Protein AF-A0ABF7RLS0-F1 (afdb_monomer)

Secondary structure (DSSP, 8-state):
-----SPPPS--------PPPPPHHHHHHHHHHHHHH-TT--HHHHHHHHHHHH-----HHHHHHHHHHTT-SPP---SSSTTSGGGSSSSSS---PPPPP-

pLDDT: mean 77.99, std 17.86, range [40.91, 96.31]

Sequence (102 aa):
MHYSFLAKSTYEYHPRSRRKKYSDLALLSLIKVVKRHNPSFGYLPMTDTLKIKYGLQVNHKRIYRLMKEHKLLTANTTCVQASMIHQRSARQEGEEPLPPEV

Solvent-accessible surface area (backbone atoms only — not comparable to full-atom values): 7010 Å² total; per-residue (Å²): 138,86,90,78,86,72,79,80,68,91,85,67,86,75,86,74,81,79,73,88,74,79,53,71,69,64,53,48,55,51,51,52,54,54,38,71,79,37,70,79,46,44,55,65,62,46,40,52,45,34,36,72,77,68,68,42,90,64,64,54,69,58,51,40,50,54,31,55,79,67,69,57,58,56,77,81,78,80,72,77,63,76,72,62,70,74,73,74,79,82,79,85,79,89,83,84,81,79,79,81,90,130

Structure (mmCIF, N/CA/C/O backbone):
data_AF-A0ABF7RLS0-F1
#
_entry.id   AF-A0ABF7RLS0-F1
#
loop_
_atom_site.group_PDB
_atom_site.id
_atom_site.type_symbol
_atom_site.label_atom_id
_atom_site.label_alt_id
_atom_site.label_comp_id
_atom_site.label_asym_id
_atom_site.label_entity_id
_atom_site.label_seq_id
_atom_site.pdbx_PDB_ins_code
_atom_site.Cartn_x
_atom_site.Cartn_y
_atom_site.Cartn_z
_atom_site.occupancy
_atom_site.B_iso_or_equiv
_atom_site.auth_seq_id
_atom_site.auth_comp_id
_atom_site.auth_asym_id
_atom_site.auth_atom_id
_atom_site.pdbx_PDB_model_num
ATOM 1 N N . MET A 1 1 ? 23.963 -7.248 -51.658 1.00 48.81 1 MET A N 1
ATOM 2 C CA . MET A 1 1 ? 24.360 -5.868 -51.309 1.00 48.81 1 MET A CA 1
ATOM 3 C C . MET A 1 1 ? 24.004 -5.621 -49.852 1.00 48.81 1 MET A C 1
ATOM 5 O O . MET A 1 1 ? 22.838 -5.418 -49.545 1.00 48.81 1 MET A O 1
ATOM 9 N N . HIS A 1 2 ? 24.976 -5.760 -48.949 1.00 56.22 2 HIS A N 1
ATOM 10 C CA . HIS A 1 2 ? 24.782 -5.567 -47.509 1.00 56.22 2 HIS A CA 1
ATOM 11 C C . HIS A 1 2 ? 25.091 -4.102 -47.170 1.00 56.22 2 HIS A C 1
ATOM 13 O O . HIS A 1 2 ? 26.253 -3.704 -47.130 1.00 56.22 2 HIS A O 1
ATOM 19 N N . TYR A 1 3 ? 24.058 -3.283 -46.969 1.00 63.66 3 TYR A N 1
ATOM 20 C CA . TYR A 1 3 ? 24.216 -1.918 -46.467 1.00 63.66 3 TYR A CA 1
ATOM 21 C C . TYR A 1 3 ? 24.200 -1.945 -44.940 1.00 63.66 3 TYR A C 1
ATOM 23 O O . TYR A 1 3 ? 23.154 -1.823 -44.311 1.00 63.66 3 TYR A O 1
ATOM 31 N N . SER A 1 4 ? 25.368 -2.119 -44.333 1.00 64.25 4 SER A N 1
ATOM 32 C CA . SER A 1 4 ? 25.532 -1.977 -42.884 1.00 64.25 4 SER A CA 1
ATOM 33 C C . SER A 1 4 ? 26.859 -1.288 -42.565 1.00 64.25 4 SER A C 1
ATOM 35 O O . SER A 1 4 ? 27.712 -1.842 -41.886 1.00 64.25 4 SER A O 1
ATOM 37 N N . PHE A 1 5 ? 27.023 -0.072 -43.099 1.00 66.94 5 PHE A N 1
ATOM 38 C CA . PHE A 1 5 ? 28.113 0.863 -42.777 1.00 66.94 5 PHE A CA 1
ATOM 39 C C . PHE A 1 5 ? 27.621 2.139 -42.067 1.00 66.94 5 PHE A C 1
ATOM 41 O O . PHE A 1 5 ? 28.396 3.070 -41.867 1.0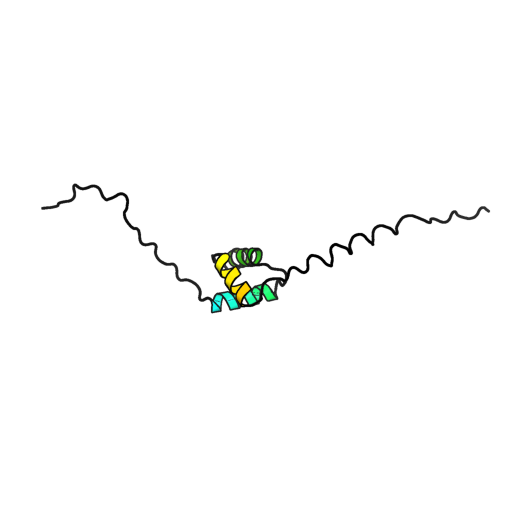0 66.94 5 PHE A O 1
ATOM 48 N N . LEU A 1 6 ? 26.345 2.205 -41.668 1.00 73.81 6 LEU A N 1
ATOM 49 C CA . LEU A 1 6 ? 25.850 3.283 -40.809 1.00 73.81 6 LEU A CA 1
ATOM 50 C C . LEU A 1 6 ? 25.904 2.846 -39.345 1.00 73.81 6 LEU A C 1
ATOM 52 O O . LEU A 1 6 ? 25.390 1.786 -38.982 1.00 73.81 6 LEU A O 1
ATOM 56 N N . ALA A 1 7 ? 26.511 3.683 -38.504 1.00 75.94 7 ALA A N 1
ATOM 57 C CA . ALA A 1 7 ? 26.463 3.519 -37.058 1.00 75.94 7 ALA A CA 1
ATOM 58 C C . ALA A 1 7 ? 25.004 3.582 -36.571 1.00 75.94 7 ALA A C 1
ATOM 60 O O . ALA A 1 7 ? 24.214 4.396 -37.059 1.00 75.94 7 ALA A O 1
ATOM 61 N N . LYS A 1 8 ? 24.636 2.726 -35.607 1.00 71.44 8 LYS A N 1
ATOM 62 C CA . LYS A 1 8 ? 23.303 2.771 -34.984 1.00 71.44 8 LYS A CA 1
ATOM 63 C C . LYS A 1 8 ? 23.093 4.138 -34.327 1.00 71.44 8 LYS A C 1
ATOM 65 O O . LYS A 1 8 ? 24.014 4.690 -33.727 1.00 71.44 8 LYS A O 1
ATOM 70 N N . SER A 1 9 ? 21.877 4.674 -34.417 1.00 80.38 9 SER A N 1
ATOM 71 C CA . SER A 1 9 ? 21.520 5.924 -33.747 1.00 80.38 9 SER A CA 1
ATOM 72 C C . SER A 1 9 ? 21.672 5.790 -32.232 1.00 80.38 9 SER A C 1
ATOM 74 O O . SER A 1 9 ? 21.167 4.832 -31.649 1.00 80.38 9 SER A O 1
ATOM 76 N N . THR A 1 10 ? 22.263 6.793 -31.584 1.00 79.62 10 THR A N 1
ATOM 77 C CA . THR A 1 10 ? 22.401 6.858 -30.118 1.00 79.62 10 THR A CA 1
ATOM 78 C C . THR A 1 10 ? 21.054 6.766 -29.387 1.00 79.62 10 THR A C 1
ATOM 80 O O . THR A 1 10 ? 20.984 6.264 -28.268 1.00 79.62 10 THR A O 1
ATOM 83 N N . TYR A 1 11 ? 19.966 7.219 -30.020 1.00 80.31 11 TYR A N 1
ATOM 84 C CA . TYR A 1 11 ? 18.610 7.196 -29.469 1.00 80.31 11 TYR A CA 1
ATOM 85 C C . TYR A 1 11 ? 17.836 5.937 -29.889 1.00 80.31 11 TYR A C 1
ATOM 87 O O . TYR A 1 11 ? 16.797 5.998 -30.542 1.00 80.31 11 TYR A O 1
ATOM 95 N N . GLU A 1 12 ? 18.356 4.765 -29.543 1.00 79.69 12 GLU A N 1
ATOM 96 C CA . GLU A 1 12 ? 17.644 3.509 -29.768 1.00 79.69 12 GLU A CA 1
ATOM 97 C C . GLU A 1 12 ? 16.669 3.243 -28.611 1.00 79.69 12 GLU A C 1
ATOM 99 O O . GLU A 1 12 ? 17.058 3.114 -27.444 1.00 79.69 12 GLU A O 1
ATOM 104 N N . TYR A 1 13 ? 15.373 3.180 -28.919 1.00 84.75 13 TYR A N 1
ATOM 105 C CA . TYR A 1 13 ? 14.352 2.860 -27.927 1.00 84.75 13 TYR A CA 1
ATOM 106 C C . TYR A 1 13 ? 14.470 1.396 -27.491 1.00 84.75 13 TYR A C 1
ATOM 108 O O . TYR A 1 13 ? 14.281 0.479 -28.285 1.00 84.75 13 TYR A O 1
ATOM 116 N N . HIS A 1 14 ? 14.718 1.178 -26.199 1.00 81.56 14 HIS A N 1
ATOM 117 C CA . HIS A 1 14 ? 14.742 -0.152 -25.598 1.00 81.56 14 HIS A CA 1
ATOM 118 C C . HIS A 1 14 ? 13.438 -0.385 -24.816 1.00 81.56 14 HIS A C 1
ATOM 120 O O . HIS A 1 14 ? 13.293 0.140 -23.701 1.00 81.56 14 HIS A O 1
ATOM 126 N N . PRO A 1 15 ? 12.470 -1.155 -25.349 1.00 83.00 15 PRO A N 1
ATOM 127 C CA . PRO A 1 15 ? 11.251 -1.470 -24.618 1.00 83.00 15 PRO A CA 1
ATOM 128 C C . PRO A 1 15 ? 11.595 -2.285 -23.369 1.00 83.00 15 PRO A C 1
ATOM 130 O O . PRO A 1 15 ? 12.038 -3.429 -23.445 1.00 83.00 15 PRO A O 1
ATOM 133 N N . ARG A 1 16 ? 11.372 -1.710 -22.184 1.00 81.31 16 ARG A N 1
ATOM 134 C CA . ARG A 1 16 ? 11.495 -2.467 -20.932 1.00 81.31 16 ARG A CA 1
ATOM 135 C C . ARG A 1 16 ? 10.331 -3.447 -20.823 1.00 81.31 16 ARG A C 1
ATOM 137 O O . ARG A 1 16 ? 9.170 -3.047 -20.938 1.00 81.31 16 ARG A O 1
ATOM 144 N N . SER A 1 17 ? 10.630 -4.712 -20.532 1.00 77.62 17 SER A N 1
ATOM 145 C CA . SER A 1 17 ? 9.596 -5.700 -20.233 1.00 77.62 17 SER A CA 1
ATOM 146 C C . SER A 1 17 ? 8.779 -5.235 -19.022 1.00 77.62 17 SER A C 1
ATOM 148 O O . SER A 1 17 ? 9.303 -4.901 -17.953 1.00 77.62 17 SER A O 1
ATOM 150 N N . ARG A 1 18 ? 7.456 -5.140 -19.189 1.00 73.12 18 ARG A N 1
ATOM 151 C CA . ARG A 1 18 ? 6.563 -4.765 -18.090 1.00 73.12 18 ARG A CA 1
A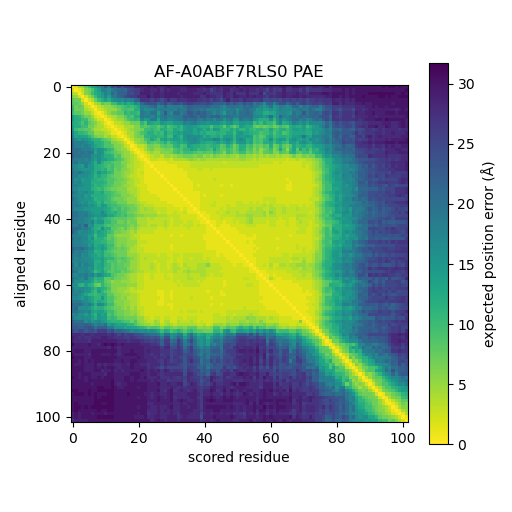TOM 152 C C . ARG A 1 18 ? 6.486 -5.951 -17.133 1.00 73.12 18 ARG A C 1
ATOM 154 O O . ARG A 1 18 ? 5.843 -6.948 -17.443 1.00 73.12 18 ARG A O 1
ATOM 161 N N . ARG A 1 19 ? 7.117 -5.849 -15.957 1.00 73.44 19 ARG A N 1
ATOM 162 C CA . ARG A 1 19 ? 6.907 -6.838 -14.888 1.00 73.44 19 ARG A CA 1
ATOM 163 C C . ARG A 1 19 ? 5.417 -6.915 -14.548 1.00 73.44 19 ARG A C 1
ATOM 165 O O . ARG A 1 19 ? 4.744 -5.881 -14.472 1.00 73.44 19 ARG A O 1
ATOM 172 N N . LYS A 1 20 ? 4.915 -8.135 -14.334 1.00 73.38 20 LYS A N 1
ATOM 173 C CA . LYS A 1 20 ? 3.522 -8.382 -13.944 1.00 73.38 20 LYS A CA 1
ATOM 174 C C . LYS A 1 20 ? 3.240 -7.630 -12.642 1.00 73.38 20 LYS A C 1
ATOM 176 O O . LYS A 1 20 ? 3.891 -7.861 -11.626 1.00 73.38 20 LYS A O 1
ATOM 181 N N . LYS A 1 21 ? 2.315 -6.672 -12.695 1.00 80.12 21 LYS A N 1
ATOM 182 C CA . LYS A 1 21 ? 1.906 -5.894 -11.522 1.00 80.12 21 LYS A CA 1
ATOM 183 C C . LYS A 1 21 ? 0.875 -6.708 -10.746 1.00 80.12 21 LYS A C 1
ATOM 185 O O . LYS A 1 21 ? -0.047 -7.252 -11.346 1.00 80.12 21 LYS A O 1
ATOM 190 N N . TYR A 1 22 ? 1.011 -6.756 -9.424 1.00 84.25 22 TYR A N 1
ATOM 191 C CA . TYR A 1 22 ? -0.036 -7.278 -8.540 1.00 84.25 22 TYR A CA 1
ATOM 192 C C . TYR A 1 22 ? -1.346 -6.525 -8.774 1.00 84.25 22 TYR A C 1
ATOM 194 O O . TYR A 1 22 ? -1.297 -5.335 -9.091 1.00 84.25 22 TYR A O 1
ATOM 202 N N . SER A 1 23 ? -2.497 -7.175 -8.609 1.00 91.56 23 SER A N 1
ATOM 203 C CA . SER A 1 23 ? -3.783 -6.474 -8.636 1.00 91.56 23 SER A CA 1
ATOM 204 C C . SER A 1 23 ? -3.909 -5.560 -7.413 1.00 91.56 23 SER A C 1
ATOM 206 O O . SER A 1 23 ? -3.364 -5.852 -6.346 1.00 91.56 23 SER A O 1
ATOM 208 N N . ASP A 1 24 ? -4.608 -4.432 -7.563 1.00 92.69 24 ASP A N 1
ATOM 209 C CA . ASP A 1 24 ? -4.840 -3.504 -6.446 1.00 92.69 24 ASP A CA 1
ATOM 210 C C . ASP A 1 24 ? -5.622 -4.189 -5.310 1.00 92.69 24 ASP A C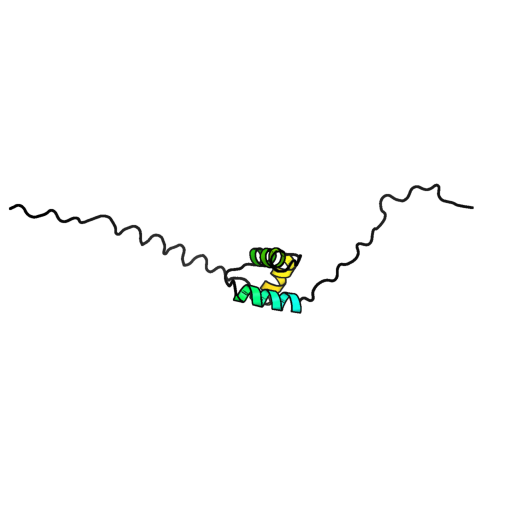 1
ATOM 212 O O . ASP A 1 24 ? -5.299 -3.992 -4.142 1.00 92.69 24 ASP A O 1
ATOM 216 N N . LEU A 1 25 ? -6.560 -5.084 -5.644 1.00 93.69 25 LEU A N 1
ATOM 217 C CA . LEU A 1 25 ? -7.334 -5.858 -4.668 1.00 93.69 25 LEU A CA 1
ATOM 218 C C . LEU A 1 25 ? -6.465 -6.803 -3.823 1.00 93.69 25 LEU A C 1
ATOM 220 O O . LEU A 1 25 ? -6.627 -6.848 -2.604 1.00 93.69 25 LEU A O 1
ATOM 224 N N . ALA A 1 26 ? -5.523 -7.522 -4.444 1.00 93.25 26 ALA A N 1
ATOM 225 C CA . ALA A 1 26 ? -4.620 -8.422 -3.721 1.00 93.25 26 ALA A CA 1
ATOM 226 C C . ALA A 1 26 ? -3.632 -7.652 -2.836 1.00 93.25 26 ALA A C 1
ATOM 228 O O . ALA A 1 26 ? -3.297 -8.076 -1.734 1.00 93.25 26 ALA A O 1
ATOM 229 N N . LEU A 1 27 ? -3.174 -6.488 -3.302 1.00 94.44 27 LEU A N 1
ATOM 230 C CA . LEU A 1 27 ? -2.322 -5.624 -2.494 1.00 94.44 27 LEU A CA 1
ATOM 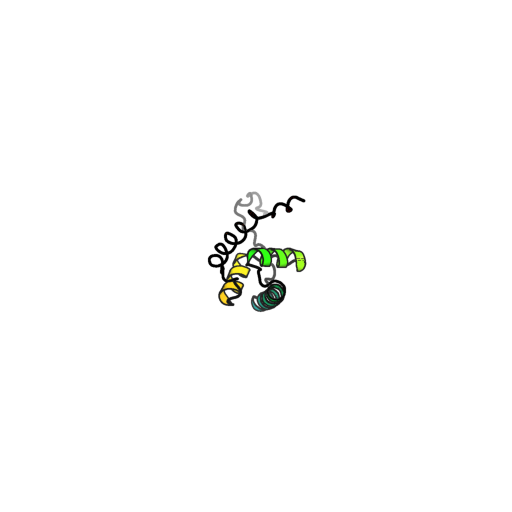231 C C . LEU A 1 27 ? -3.096 -5.047 -1.298 1.00 94.44 27 LEU A C 1
ATOM 233 O O . LEU A 1 27 ? -2.572 -4.992 -0.188 1.00 94.44 27 LEU A O 1
ATOM 237 N N . LEU A 1 28 ? -4.353 -4.654 -1.506 1.00 96.00 28 LEU A N 1
ATOM 238 C CA . LEU A 1 28 ? -5.209 -4.119 -0.457 1.00 96.00 28 LEU A CA 1
ATOM 239 C C . LEU A 1 28 ? -5.516 -5.148 0.635 1.00 96.00 28 LEU A C 1
ATOM 241 O O . LEU A 1 28 ? -5.479 -4.799 1.817 1.00 96.00 28 LEU A O 1
ATOM 245 N N . SER A 1 29 ? -5.832 -6.395 0.269 1.00 95.50 29 SER A N 1
ATOM 246 C CA . SER A 1 29 ? -6.097 -7.450 1.254 1.00 95.50 29 SER A CA 1
ATOM 247 C C . SER A 1 29 ? -4.881 -7.668 2.154 1.00 95.50 29 SER A C 1
ATOM 249 O O . SER A 1 29 ? -5.022 -7.701 3.377 1.00 95.50 29 SER A O 1
ATOM 251 N N . LEU A 1 30 ? -3.682 -7.688 1.570 1.00 94.81 30 LEU A N 1
ATOM 252 C CA . LEU A 1 30 ? -2.438 -7.811 2.317 1.00 94.81 30 LEU A CA 1
ATOM 253 C C . LEU A 1 30 ? -2.181 -6.609 3.238 1.00 94.81 30 LEU A C 1
ATOM 255 O O . LEU A 1 30 ? -1.873 -6.795 4.415 1.00 94.81 30 LEU A O 1
ATOM 259 N N . ILE A 1 31 ? -2.368 -5.379 2.743 1.00 94.50 31 ILE A N 1
ATOM 260 C CA . ILE A 1 31 ? -2.228 -4.156 3.553 1.00 94.50 31 ILE A CA 1
ATOM 261 C C . ILE A 1 31 ? -3.163 -4.202 4.769 1.00 94.50 31 ILE A C 1
ATOM 263 O O . ILE A 1 31 ? -2.742 -3.862 5.873 1.00 94.50 31 ILE A O 1
ATOM 267 N N . LYS A 1 32 ? -4.414 -4.649 4.600 1.00 95.06 32 LYS A N 1
ATOM 268 C CA . LYS A 1 32 ? -5.377 -4.772 5.708 1.00 95.06 32 LYS A CA 1
ATOM 269 C C . LYS A 1 32 ? -4.921 -5.778 6.766 1.00 95.06 32 LYS A C 1
ATOM 271 O O . LYS A 1 32 ? -5.053 -5.492 7.954 1.00 95.06 32 LYS A O 1
ATOM 276 N N . VAL A 1 33 ? -4.361 -6.918 6.354 1.00 95.31 33 VAL A N 1
ATOM 277 C CA . VAL A 1 33 ? -3.798 -7.918 7.278 1.00 95.31 33 VAL A CA 1
ATOM 278 C C . VAL A 1 33 ? -2.635 -7.315 8.068 1.00 95.31 33 VAL A C 1
ATOM 280 O O . VAL A 1 33 ? -2.656 -7.324 9.297 1.00 95.31 33 VAL A O 1
ATOM 283 N N . VAL A 1 34 ? -1.663 -6.702 7.387 1.00 94.06 34 VAL A N 1
ATOM 284 C CA . VAL A 1 34 ? -0.492 -6.094 8.044 1.00 94.06 34 VAL A CA 1
ATOM 285 C C . VAL A 1 34 ? -0.902 -4.958 8.988 1.00 94.06 34 VAL A C 1
ATOM 287 O O . VAL A 1 34 ? -0.376 -4.863 10.099 1.00 94.06 34 VAL A O 1
ATOM 290 N N . LYS A 1 35 ? -1.872 -4.129 8.581 1.00 93.00 35 LYS A N 1
ATOM 291 C CA . LYS A 1 35 ? -2.407 -3.022 9.386 1.00 93.00 35 LYS A CA 1
ATOM 292 C C . LYS A 1 35 ? -3.145 -3.511 10.632 1.00 93.00 35 LYS A C 1
ATOM 294 O O . LYS A 1 35 ? -3.040 -2.866 11.667 1.00 93.00 35 LYS A O 1
ATOM 299 N N . ARG A 1 36 ? -3.846 -4.650 10.561 1.00 92.00 36 ARG A N 1
ATOM 300 C CA . ARG A 1 36 ? -4.494 -5.273 11.729 1.00 92.00 36 ARG A CA 1
ATOM 301 C C . ARG A 1 36 ? -3.469 -5.694 12.782 1.00 92.00 36 ARG A C 1
ATOM 303 O O . ARG A 1 36 ? -3.710 -5.493 13.963 1.00 92.00 36 ARG A O 1
ATOM 310 N N . HIS A 1 37 ? -2.328 -6.235 12.355 1.00 92.38 37 HIS A N 1
ATOM 311 C CA . HIS A 1 37 ? -1.239 -6.585 13.270 1.00 92.38 37 HIS A CA 1
ATOM 312 C C . HIS A 1 37 ? -0.480 -5.358 13.796 1.00 92.38 37 HIS A C 1
ATOM 314 O O . HIS A 1 37 ? 0.050 -5.402 14.898 1.00 92.38 37 HIS A O 1
ATOM 320 N N . ASN A 1 38 ? -0.420 -4.269 13.021 1.00 88.62 38 ASN A N 1
ATOM 321 C CA . ASN A 1 38 ? 0.357 -3.073 13.352 1.00 88.62 38 ASN A CA 1
ATOM 322 C C . ASN A 1 38 ? -0.479 -1.799 13.130 1.00 88.62 38 ASN A C 1
ATOM 324 O O . ASN A 1 38 ? -0.310 -1.113 12.113 1.00 88.62 38 ASN A O 1
ATOM 328 N N . PRO A 1 39 ? -1.378 -1.439 14.065 1.00 88.62 39 PRO A N 1
ATOM 329 C CA . PRO A 1 39 ? -2.315 -0.332 13.868 1.00 88.62 39 PRO A CA 1
ATOM 330 C C . PRO A 1 39 ? -1.620 1.027 13.712 1.00 88.62 39 PRO A C 1
ATOM 332 O O . PRO A 1 39 ? -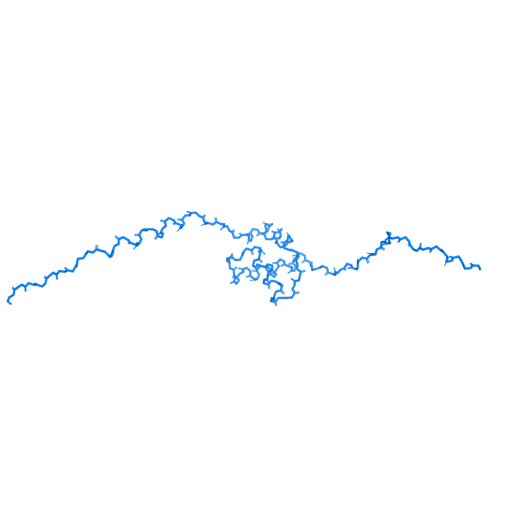2.127 1.893 13.002 1.00 88.62 39 PRO A O 1
ATOM 335 N N . SER A 1 40 ? -0.424 1.204 14.281 1.00 88.06 40 SER A N 1
ATOM 336 C CA . SER A 1 40 ? 0.346 2.453 14.187 1.00 88.06 40 SER A CA 1
ATOM 337 C C . SER A 1 40 ? 0.944 2.708 12.791 1.00 88.06 40 SER A C 1
ATOM 339 O O . SER A 1 40 ? 1.230 3.848 12.430 1.00 88.06 40 SER A O 1
ATOM 341 N N . PHE A 1 41 ? 1.082 1.679 11.944 1.00 89.88 41 PHE A N 1
ATOM 342 C CA . PHE A 1 41 ? 1.838 1.801 10.693 1.00 89.88 41 PHE A CA 1
ATOM 343 C C . PHE A 1 41 ? 1.249 2.824 9.718 1.00 89.88 41 PHE A C 1
ATOM 345 O O . PHE A 1 41 ? 0.144 2.658 9.196 1.00 89.88 41 PHE A O 1
ATOM 352 N N . GLY A 1 42 ? 2.042 3.850 9.416 1.00 89.06 42 GLY A N 1
ATOM 353 C CA . GLY A 1 42 ? 1.853 4.701 8.248 1.00 89.06 42 GLY A CA 1
ATOM 354 C C . GLY A 1 42 ? 2.262 4.000 6.948 1.00 89.06 42 GLY A C 1
ATOM 355 O O . GLY A 1 42 ? 2.630 2.826 6.924 1.00 89.06 42 GLY A O 1
ATOM 356 N N . TYR A 1 43 ? 2.234 4.736 5.841 1.00 91.62 43 TYR A N 1
ATOM 357 C CA . TYR A 1 43 ? 2.529 4.171 4.521 1.00 91.62 43 TYR A CA 1
ATOM 358 C C . TYR A 1 43 ? 4.012 3.790 4.331 1.00 91.62 43 TYR A C 1
ATOM 360 O O . TYR A 1 43 ? 4.299 2.841 3.602 1.00 91.62 43 TYR A O 1
ATOM 368 N N . LEU A 1 44 ? 4.948 4.487 4.990 1.00 91.31 44 LEU A N 1
ATOM 369 C CA . LEU A 1 44 ? 6.384 4.164 4.961 1.00 91.31 44 LEU A CA 1
ATOM 370 C C . LEU A 1 44 ? 6.687 2.812 5.631 1.00 91.31 44 LEU A C 1
ATOM 372 O O . LEU A 1 44 ? 7.096 1.902 4.910 1.00 91.31 44 LEU A O 1
ATOM 376 N N . PRO A 1 45 ? 6.384 2.601 6.932 1.00 92.75 45 PRO A N 1
ATOM 377 C CA . PRO A 1 45 ? 6.635 1.310 7.576 1.00 92.75 45 PRO A CA 1
ATOM 378 C C . PRO A 1 45 ? 5.832 0.173 6.931 1.00 92.75 45 PRO A C 1
ATOM 380 O O . PRO A 1 45 ? 6.289 -0.970 6.900 1.00 92.75 45 PRO A O 1
ATOM 383 N N . MET A 1 46 ? 4.666 0.472 6.343 1.00 94.31 46 MET A N 1
ATOM 384 C CA . MET A 1 46 ? 3.922 -0.484 5.520 1.00 94.31 46 MET A CA 1
ATOM 385 C C . MET A 1 46 ? 4.715 -0.907 4.274 1.00 94.31 46 MET A C 1
ATOM 387 O O . MET A 1 46 ? 4.804 -2.096 3.979 1.00 94.31 46 MET A O 1
ATOM 391 N N . THR A 1 47 ? 5.313 0.047 3.552 1.00 95.25 47 THR A N 1
ATOM 392 C CA . THR A 1 47 ? 6.126 -0.226 2.354 1.00 95.25 47 THR A CA 1
ATOM 393 C C . THR A 1 47 ? 7.346 -1.077 2.694 1.00 95.25 47 THR A C 1
ATOM 395 O O . THR A 1 47 ? 7.608 -2.069 2.012 1.00 95.25 47 THR A O 1
ATOM 398 N N . ASP A 1 48 ? 8.048 -0.742 3.775 1.00 94.94 48 ASP A N 1
ATOM 399 C CA . ASP A 1 48 ? 9.231 -1.486 4.209 1.00 94.94 48 ASP A CA 1
ATOM 400 C C . ASP A 1 48 ? 8.869 -2.900 4.658 1.00 94.94 48 ASP A C 1
ATOM 402 O O . ASP A 1 48 ? 9.520 -3.866 4.263 1.00 94.94 48 ASP A O 1
ATOM 406 N N . THR A 1 49 ? 7.765 -3.053 5.392 1.00 95.00 49 THR A N 1
ATOM 407 C CA . THR A 1 49 ? 7.269 -4.372 5.806 1.00 95.00 49 THR A CA 1
ATOM 408 C C . THR A 1 49 ? 6.902 -5.238 4.603 1.00 95.00 49 THR A C 1
ATOM 410 O O . THR A 1 49 ? 7.263 -6.413 4.563 1.00 95.00 49 THR A O 1
ATOM 413 N N . LEU A 1 50 ? 6.228 -4.672 3.596 1.00 93.88 50 LEU A N 1
ATOM 414 C CA . LEU A 1 50 ? 5.893 -5.382 2.358 1.00 93.88 50 LEU A CA 1
ATOM 415 C C . LEU A 1 50 ? 7.148 -5.831 1.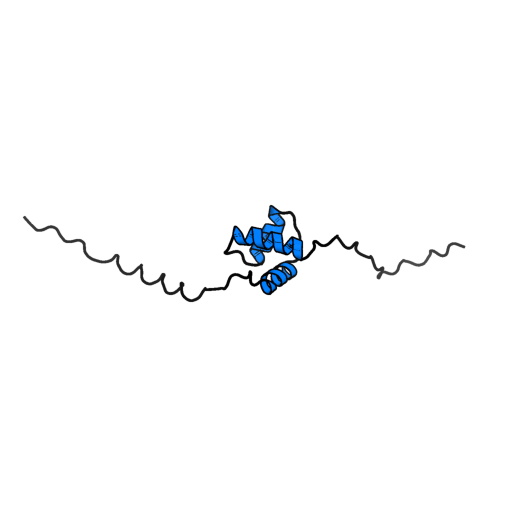599 1.00 93.88 50 LEU A C 1
ATOM 417 O O . LEU A 1 50 ? 7.199 -6.956 1.102 1.00 93.88 50 LEU A O 1
ATOM 421 N N . LYS A 1 51 ? 8.179 -4.986 1.561 1.00 93.94 51 LYS A N 1
ATOM 422 C CA . LYS A 1 51 ? 9.455 -5.308 0.922 1.00 93.94 51 LYS A CA 1
ATOM 423 C C . LYS A 1 51 ? 10.220 -6.397 1.677 1.00 93.94 51 LYS A C 1
ATOM 425 O O . LYS A 1 51 ? 10.669 -7.347 1.047 1.00 93.94 51 LYS A O 1
ATOM 430 N N . ILE A 1 52 ? 10.371 -6.259 2.994 1.00 94.19 52 ILE A N 1
ATOM 431 C CA . ILE A 1 52 ? 11.222 -7.130 3.820 1.00 94.19 52 ILE A CA 1
ATOM 432 C C . ILE A 1 52 ? 10.542 -8.473 4.091 1.00 94.19 52 ILE A C 1
ATOM 434 O O . ILE A 1 52 ? 11.157 -9.514 3.893 1.00 94.19 52 ILE A O 1
ATOM 438 N N . LYS A 1 53 ? 9.274 -8.472 4.525 1.00 93.25 53 LYS A N 1
ATOM 439 C CA . LYS A 1 53 ? 8.585 -9.706 4.940 1.00 93.25 53 LYS A CA 1
ATOM 440 C C . LYS A 1 53 ? 7.976 -10.482 3.779 1.00 93.25 53 LYS A C 1
ATOM 442 O O . LYS A 1 53 ? 7.931 -11.703 3.830 1.00 93.25 53 LYS A O 1
ATOM 447 N N . TYR A 1 54 ? 7.491 -9.783 2.754 1.00 90.38 54 TYR A N 1
ATOM 448 C CA . TYR A 1 54 ? 6.758 -10.404 1.646 1.00 90.38 54 TYR A CA 1
ATOM 449 C C . TYR A 1 54 ? 7.527 -10.369 0.318 1.00 90.38 54 TYR A C 1
ATOM 451 O O . TYR A 1 54 ? 7.028 -10.868 -0.686 1.00 90.38 54 TYR A O 1
ATOM 459 N N . GLY A 1 55 ? 8.721 -9.762 0.277 1.00 92.06 55 GLY A N 1
ATOM 460 C CA . GLY A 1 55 ? 9.510 -9.626 -0.954 1.00 92.06 55 GLY A CA 1
ATOM 461 C C . GLY A 1 55 ? 8.849 -8.737 -2.017 1.00 92.06 55 GLY A C 1
ATOM 462 O O . GLY A 1 55 ? 9.231 -8.763 -3.188 1.00 92.06 55 GLY A O 1
ATOM 463 N N . LEU A 1 56 ? 7.834 -7.952 -1.641 1.00 90.19 56 LEU A N 1
ATOM 464 C CA . LEU A 1 56 ? 7.015 -7.185 -2.573 1.00 90.19 56 LEU A CA 1
ATOM 465 C C . LEU A 1 56 ? 7.595 -5.787 -2.780 1.00 90.19 56 LEU A C 1
ATOM 467 O O . LEU A 1 56 ? 7.402 -4.879 -1.973 1.00 90.19 56 LEU A O 1
ATOM 471 N N . GLN A 1 57 ? 8.254 -5.583 -3.919 1.00 90.38 57 GLN A N 1
ATOM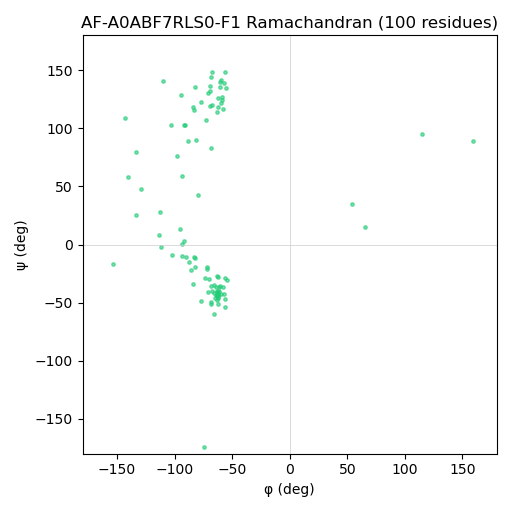 472 C CA . GLN A 1 57 ? 8.689 -4.253 -4.342 1.00 90.38 57 GLN A CA 1
ATOM 473 C C . GLN A 1 57 ? 7.534 -3.490 -4.994 1.00 90.38 57 GLN A C 1
ATOM 475 O O . GLN A 1 57 ? 7.303 -3.556 -6.203 1.00 90.38 57 GLN A O 1
ATOM 480 N N . VAL A 1 58 ? 6.790 -2.759 -4.168 1.00 90.75 58 VAL A N 1
ATOM 481 C CA . VAL A 1 58 ? 5.698 -1.888 -4.606 1.00 90.75 58 VAL A CA 1
ATOM 482 C C . VAL A 1 58 ? 6.098 -0.430 -4.413 1.00 90.75 58 VAL A C 1
ATOM 484 O O . VAL A 1 58 ? 6.711 -0.059 -3.418 1.00 90.75 58 VAL A O 1
ATOM 487 N N . ASN A 1 59 ? 5.735 0.422 -5.372 1.00 91.19 59 ASN A N 1
ATOM 488 C CA . ASN A 1 59 ? 5.945 1.860 -5.251 1.00 91.19 59 ASN A CA 1
ATOM 489 C C . ASN A 1 59 ? 5.138 2.419 -4.060 1.00 91.19 59 ASN A C 1
ATOM 491 O O . ASN A 1 59 ? 3.916 2.264 -4.017 1.00 91.19 59 ASN A O 1
ATOM 495 N N . HIS A 1 60 ? 5.805 3.116 -3.140 1.00 92.12 60 HIS A N 1
ATOM 496 C CA . HIS A 1 60 ? 5.199 3.731 -1.954 1.00 92.12 60 HIS A CA 1
ATOM 497 C C . HIS A 1 60 ? 4.028 4.671 -2.292 1.00 92.12 60 HIS A C 1
ATOM 499 O O . HIS A 1 60 ? 3.060 4.735 -1.539 1.00 92.12 60 HIS A O 1
ATOM 505 N N . LYS A 1 61 ? 4.040 5.335 -3.461 1.00 94.50 61 LYS A N 1
ATOM 506 C CA . LYS A 1 61 ? 2.917 6.177 -3.920 1.00 94.50 61 LYS A CA 1
ATOM 507 C C . LYS A 1 61 ? 1.631 5.373 -4.109 1.00 94.50 61 LYS A C 1
ATOM 509 O O . LYS A 1 61 ? 0.541 5.853 -3.813 1.00 94.50 61 LYS A O 1
ATOM 514 N N . ARG A 1 62 ? 1.756 4.133 -4.587 1.00 94.44 62 ARG A N 1
ATOM 515 C CA . ARG A 1 62 ? 0.621 3.227 -4.803 1.00 94.44 62 ARG A CA 1
ATOM 516 C C . ARG A 1 62 ? 0.044 2.740 -3.477 1.00 94.44 62 ARG A C 1
ATOM 518 O O . ARG A 1 62 ? -1.171 2.692 -3.332 1.00 94.44 62 ARG A O 1
ATOM 525 N N . ILE A 1 63 ? 0.909 2.431 -2.513 1.00 94.62 63 ILE A N 1
ATOM 526 C CA . ILE A 1 63 ? 0.499 2.056 -1.155 1.00 94.62 63 ILE A CA 1
ATOM 527 C C . ILE A 1 63 ? -0.219 3.227 -0.486 1.00 94.62 63 ILE A C 1
ATOM 529 O O . ILE A 1 63 ? -1.317 3.045 0.027 1.00 94.62 63 ILE A O 1
ATOM 533 N N . TYR A 1 64 ? 0.349 4.435 -0.563 1.00 95.00 64 TYR A N 1
ATOM 534 C CA . TYR A 1 64 ? -0.286 5.644 -0.041 1.00 95.00 64 TYR A CA 1
ATOM 535 C C . TYR A 1 64 ? -1.676 5.865 -0.645 1.00 95.00 64 TYR A C 1
ATOM 537 O O . TYR A 1 64 ? -2.629 6.080 0.101 1.00 95.00 64 TYR A O 1
ATOM 545 N N . ARG A 1 65 ? -1.813 5.747 -1.975 1.00 96.31 65 ARG A N 1
ATOM 546 C CA . ARG A 1 65 ? -3.105 5.870 -2.665 1.00 96.31 65 ARG A CA 1
ATOM 547 C C . ARG A 1 65 ? -4.136 4.886 -2.109 1.00 96.31 65 ARG A C 1
ATOM 549 O O . ARG A 1 65 ? -5.191 5.319 -1.662 1.00 96.31 65 ARG A O 1
ATOM 556 N N . LEU A 1 66 ? -3.800 3.594 -2.062 1.00 95.25 66 LEU A N 1
ATOM 557 C CA . LEU A 1 66 ? -4.704 2.559 -1.548 1.00 95.25 66 LEU A CA 1
ATOM 558 C C . LEU A 1 66 ? -5.054 2.785 -0.072 1.00 95.25 66 LEU A C 1
ATOM 560 O O . LEU A 1 66 ? -6.213 2.683 0.319 1.00 95.25 66 LEU A O 1
ATOM 564 N N . MET A 1 67 ? -4.076 3.134 0.764 1.00 94.44 67 MET A N 1
ATOM 565 C CA . MET A 1 67 ? -4.341 3.420 2.174 1.00 94.44 67 MET A CA 1
ATOM 566 C C . MET A 1 67 ? -5.238 4.648 2.353 1.00 94.44 67 MET A C 1
ATOM 568 O O . MET A 1 67 ? -6.090 4.643 3.239 1.00 94.44 67 MET A O 1
ATOM 572 N N . LYS A 1 68 ? -5.078 5.682 1.517 1.00 94.19 68 LYS A N 1
ATOM 573 C CA . LYS A 1 68 ? -5.901 6.895 1.547 1.00 94.19 68 LYS A CA 1
ATOM 574 C C . LYS A 1 68 ? -7.340 6.611 1.121 1.00 94.19 68 LYS A C 1
ATOM 576 O O . LYS A 1 68 ? -8.258 6.950 1.860 1.00 94.19 68 LYS A O 1
ATOM 581 N N . GLU A 1 69 ? -7.529 5.956 -0.024 1.00 95.69 69 GLU A N 1
ATOM 582 C CA . GLU A 1 69 ? -8.850 5.595 -0.562 1.00 95.69 69 GLU A CA 1
ATOM 583 C C . GLU A 1 69 ? -9.649 4.728 0.420 1.00 95.69 69 GLU A C 1
ATOM 585 O O . GLU A 1 69 ? -10.851 4.918 0.594 1.00 95.69 69 GLU A O 1
ATOM 590 N N . HIS A 1 70 ? -8.971 3.830 1.139 1.00 93.56 70 HIS A N 1
ATOM 591 C CA . HIS A 1 70 ? -9.598 2.928 2.103 1.00 93.56 70 HIS A CA 1
ATOM 592 C C . HIS A 1 70 ? -9.567 3.417 3.559 1.00 93.56 70 HIS A C 1
ATOM 594 O O . HIS A 1 70 ? -9.855 2.627 4.457 1.00 93.56 70 HIS A O 1
ATOM 600 N N . LYS A 1 71 ? -9.236 4.693 3.813 1.00 91.62 71 LYS A N 1
ATOM 601 C CA . LYS A 1 71 ? -9.205 5.299 5.162 1.00 91.62 71 LYS A CA 1
ATOM 602 C C . LYS A 1 71 ? -8.337 4.519 6.172 1.00 91.62 71 LYS A C 1
ATOM 604 O O . LYS A 1 71 ? -8.644 4.458 7.355 1.00 91.62 71 LYS A O 1
ATOM 609 N N . LEU A 1 72 ? -7.239 3.922 5.702 1.00 89.00 72 LEU A N 1
ATOM 610 C CA . LEU A 1 72 ? -6.280 3.145 6.505 1.00 89.00 72 LEU A CA 1
ATOM 611 C C . LEU A 1 72 ? -5.098 3.986 7.012 1.00 89.00 72 LEU A C 1
ATOM 613 O O . LEU A 1 72 ? -4.181 3.453 7.642 1.00 89.00 72 LEU A O 1
ATOM 617 N N . LEU A 1 73 ? -5.066 5.281 6.700 1.00 86.56 73 LEU A N 1
ATOM 618 C CA . LEU A 1 73 ? -4.050 6.185 7.228 1.00 86.56 73 LEU A CA 1
ATOM 619 C C . LEU A 1 73 ? -4.287 6.386 8.726 1.00 86.56 73 LEU A C 1
ATOM 621 O O . LEU A 1 73 ? -5.411 6.631 9.154 1.00 86.56 73 LEU A O 1
ATOM 625 N N . THR A 1 74 ? -3.221 6.267 9.517 1.00 78.12 74 THR A N 1
ATOM 626 C CA . THR A 1 74 ? -3.269 6.600 10.942 1.00 78.12 74 THR A CA 1
ATOM 627 C C . THR A 1 74 ? -3.656 8.074 11.063 1.00 78.12 74 THR A C 1
ATOM 629 O O . THR A 1 74 ? -2.990 8.931 10.483 1.00 78.12 74 THR A O 1
ATOM 632 N N . ALA A 1 75 ? -4.753 8.370 11.760 1.00 65.94 75 ALA A N 1
ATOM 633 C CA . ALA A 1 75 ? -5.092 9.741 12.102 1.00 65.94 75 ALA A CA 1
ATOM 634 C C . ALA A 1 75 ? -4.031 10.235 13.089 1.00 65.94 75 ALA A C 1
ATOM 636 O O . ALA A 1 75 ? -3.834 9.636 14.144 1.00 65.94 75 ALA A O 1
ATOM 637 N N . ASN A 1 76 ? -3.306 11.287 12.723 1.00 54.69 76 ASN A N 1
ATOM 638 C CA . ASN A 1 76 ? -2.334 11.918 13.601 1.00 54.69 76 ASN A CA 1
ATOM 639 C C . ASN A 1 76 ? -3.089 12.608 14.749 1.00 54.69 76 ASN A C 1
ATOM 641 O O . ASN A 1 76 ? -3.330 13.809 14.698 1.00 54.69 76 ASN A O 1
ATOM 645 N N . THR A 1 77 ? -3.465 11.877 15.800 1.00 44.72 77 THR A N 1
ATOM 646 C CA . THR A 1 77 ? -3.939 12.465 17.067 1.00 44.72 77 THR A CA 1
ATOM 647 C C . THR A 1 77 ? -2.745 12.930 17.908 1.00 44.72 77 THR A C 1
ATOM 649 O O . THR A 1 77 ? -2.669 12.720 19.114 1.00 44.72 77 THR A O 1
ATOM 652 N N . THR A 1 78 ? -1.762 13.558 17.267 1.00 47.53 78 THR A N 1
ATOM 653 C CA . THR A 1 78 ? -0.620 14.192 17.921 1.00 47.53 78 THR A CA 1
ATOM 654 C C . THR A 1 78 ? -0.900 15.686 18.043 1.00 47.53 78 THR A C 1
ATOM 656 O O . THR A 1 78 ? -0.379 16.486 17.275 1.00 47.53 78 THR A O 1
ATOM 659 N N . CYS A 1 79 ? -1.748 16.056 19.001 1.00 45.25 79 CYS A N 1
ATOM 660 C CA . CYS A 1 79 ? -1.608 17.338 19.708 1.00 45.25 79 CYS A CA 1
ATOM 661 C C . CYS A 1 79 ? -2.210 17.319 21.126 1.00 45.25 79 CYS A C 1
ATOM 663 O O . CYS A 1 79 ? -1.827 18.144 21.944 1.00 45.25 79 CYS A O 1
ATOM 665 N N . VAL A 1 80 ? -3.069 16.349 21.473 1.00 46.62 80 VAL A N 1
ATOM 666 C CA . VAL A 1 80 ? -3.742 16.332 22.791 1.00 46.62 80 VAL A CA 1
ATOM 667 C C . VAL A 1 80 ? -2.908 15.663 23.899 1.00 46.62 80 VAL A C 1
A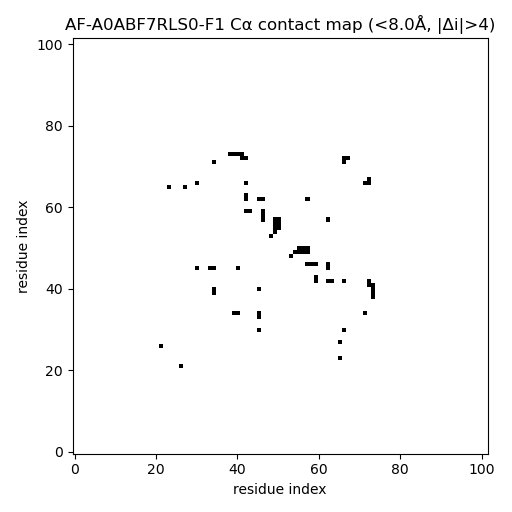TOM 669 O O . VAL A 1 80 ? -3.118 15.948 25.070 1.00 46.62 80 VAL A O 1
ATOM 672 N N . GLN A 1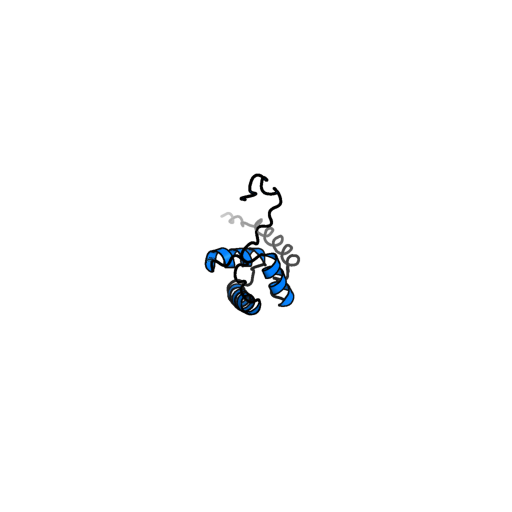 81 ? -1.933 14.805 23.571 1.00 42.97 81 GLN A N 1
ATOM 673 C CA . GLN A 1 81 ? -1.171 14.054 24.590 1.00 42.97 81 GLN A CA 1
ATOM 674 C C . GLN A 1 81 ? 0.232 14.598 24.903 1.00 42.97 81 GLN A C 1
ATOM 676 O O . GLN A 1 81 ? 0.830 14.181 25.892 1.00 42.97 81 GLN A O 1
ATOM 681 N N . ALA A 1 82 ? 0.745 15.566 24.134 1.00 41.44 82 ALA A N 1
ATOM 682 C CA . ALA A 1 82 ? 2.033 16.200 24.440 1.00 41.44 82 ALA A CA 1
ATOM 683 C C . ALA A 1 82 ? 1.960 17.129 25.673 1.00 41.44 82 ALA A C 1
ATOM 685 O O . ALA A 1 82 ? 2.971 17.368 26.324 1.00 41.44 82 ALA A O 1
ATOM 686 N N . SER A 1 83 ? 0.765 17.601 26.045 1.00 47.31 83 SER A N 1
ATOM 687 C CA . SER A 1 83 ? 0.534 18.445 27.226 1.00 47.31 83 SER A CA 1
ATOM 688 C C . SER A 1 83 ? 0.407 17.669 28.548 1.00 47.31 83 SER A C 1
ATOM 690 O O . SER A 1 83 ? 0.465 18.280 29.612 1.00 47.31 83 SER A O 1
ATOM 692 N N . MET A 1 84 ? 0.276 16.334 28.524 1.00 40.91 84 MET A N 1
ATOM 693 C CA . MET A 1 84 ? 0.101 15.514 29.739 1.00 40.91 84 MET A CA 1
ATOM 694 C C . MET A 1 84 ? 1.414 15.071 30.407 1.00 40.91 84 MET A C 1
ATOM 696 O O . MET A 1 84 ? 1.398 14.658 31.564 1.00 40.91 84 MET A O 1
ATOM 700 N N . ILE A 1 85 ? 2.560 15.166 29.726 1.00 50.16 85 ILE A N 1
ATOM 701 C CA . ILE A 1 85 ? 3.843 14.667 30.260 1.00 50.16 85 ILE A CA 1
ATOM 702 C C . ILE A 1 85 ? 4.496 15.678 31.228 1.00 50.16 85 ILE A C 1
ATOM 704 O O . ILE A 1 85 ? 5.279 15.286 32.088 1.00 50.16 85 ILE A O 1
ATOM 708 N N . HIS A 1 86 ? 4.106 16.958 31.189 1.00 50.75 86 HIS A N 1
ATOM 709 C CA . HIS A 1 86 ? 4.704 18.002 32.034 1.00 50.75 86 HIS A CA 1
ATOM 710 C C . HIS A 1 86 ? 4.129 18.087 33.467 1.00 50.75 86 HIS A C 1
ATOM 712 O O . HIS A 1 86 ? 4.711 18.755 34.312 1.00 50.75 86 HIS A O 1
ATOM 718 N N . GLN A 1 87 ? 3.017 17.407 33.790 1.00 53.22 87 GLN A N 1
ATOM 719 C CA . GLN A 1 87 ? 2.379 17.532 35.119 1.00 53.22 87 GLN A CA 1
ATOM 720 C C . GLN A 1 87 ? 2.879 16.533 36.181 1.00 53.22 87 GLN A C 1
ATOM 722 O O . GLN A 1 87 ? 2.553 16.681 37.356 1.00 53.22 87 GLN A O 1
ATOM 727 N N . ARG A 1 88 ? 3.662 15.508 35.813 1.00 47.84 88 ARG A N 1
ATOM 728 C CA . ARG A 1 88 ? 4.091 14.451 36.757 1.00 47.84 88 ARG A CA 1
ATOM 729 C C . ARG A 1 88 ? 5.439 14.688 37.439 1.00 47.84 88 ARG A C 1
ATOM 731 O O . ARG A 1 88 ? 5.740 13.980 38.390 1.00 47.84 88 ARG A O 1
ATOM 738 N N . SER A 1 89 ? 6.213 15.681 37.006 1.00 43.16 89 SER A N 1
ATOM 739 C CA . SER A 1 89 ? 7.575 15.904 37.519 1.00 43.16 89 SER A CA 1
ATOM 740 C C . SER A 1 89 ? 7.666 16.873 38.708 1.00 43.16 89 SER A C 1
ATOM 742 O O . SER A 1 89 ? 8.767 17.155 39.157 1.00 43.16 89 SER A O 1
ATOM 744 N N . ALA A 1 90 ? 6.539 17.380 39.224 1.00 48.84 90 ALA A N 1
ATOM 745 C CA . ALA A 1 90 ? 6.501 18.431 40.252 1.00 48.84 90 ALA A CA 1
ATOM 746 C C . ALA A 1 90 ? 5.962 17.961 41.625 1.00 48.84 90 ALA A C 1
ATOM 748 O O . ALA A 1 90 ? 5.353 18.746 42.344 1.00 48.84 90 ALA A O 1
ATOM 749 N N . ARG A 1 91 ? 6.107 16.673 41.980 1.00 49.66 91 ARG A N 1
ATOM 750 C CA . ARG A 1 91 ? 5.606 16.113 43.262 1.00 49.66 91 ARG A CA 1
ATOM 751 C C . ARG A 1 91 ? 6.613 15.232 44.019 1.00 49.66 91 ARG A C 1
ATOM 753 O O . ARG A 1 91 ? 6.204 14.354 44.769 1.00 49.66 91 ARG A O 1
ATOM 760 N N . GLN A 1 92 ? 7.911 15.430 43.810 1.00 49.75 92 GLN A N 1
ATOM 761 C CA . GLN A 1 92 ? 8.968 14.714 44.542 1.00 49.75 92 GLN A CA 1
ATOM 762 C C . GLN A 1 92 ? 9.995 15.689 45.121 1.00 49.75 92 GLN A C 1
ATOM 764 O O . GLN A 1 92 ? 11.189 15.509 44.961 1.00 49.75 92 GLN A O 1
ATOM 769 N N . GLU A 1 93 ? 9.531 16.741 45.784 1.00 50.03 93 GLU A N 1
ATOM 770 C CA . GLU A 1 93 ? 10.382 17.614 46.594 1.00 50.03 93 GLU A CA 1
ATOM 771 C C . GLU A 1 93 ? 9.541 18.009 47.822 1.00 50.03 93 GLU A C 1
ATOM 773 O O . GLU A 1 93 ? 8.554 18.728 47.672 1.00 50.03 93 GLU A O 1
ATOM 778 N N . GLY A 1 94 ? 9.879 17.494 49.009 1.00 55.91 94 GLY A N 1
ATOM 779 C CA . GLY A 1 94 ? 9.329 17.954 50.294 1.00 55.91 94 GLY A CA 1
ATOM 780 C C . GLY A 1 94 ? 8.479 16.937 51.061 1.00 55.91 94 GLY A C 1
ATOM 781 O O . GLY A 1 94 ? 7.287 16.804 50.805 1.00 55.91 94 GLY A O 1
ATOM 782 N N . GLU A 1 95 ? 9.108 16.215 51.993 1.00 57.69 95 GLU A N 1
ATOM 783 C CA . GLU A 1 95 ? 8.896 16.298 53.458 1.00 57.69 95 GLU A CA 1
ATOM 784 C C . GLU A 1 95 ? 9.401 14.996 54.116 1.00 57.69 95 GLU A C 1
ATOM 786 O O . GLU A 1 95 ? 8.672 14.018 54.263 1.00 57.69 95 GLU A O 1
ATOM 791 N N . GLU A 1 96 ? 10.688 14.974 54.474 1.00 70.06 96 GLU A N 1
ATOM 792 C CA . GLU A 1 96 ? 11.248 14.029 55.453 1.00 70.06 96 GLU A CA 1
ATOM 793 C C . GLU A 1 96 ? 10.982 14.624 56.848 1.00 70.06 96 GLU A C 1
ATOM 795 O O . GLU A 1 96 ? 11.485 15.717 57.131 1.00 70.06 96 GLU A O 1
ATOM 800 N N . PRO A 1 97 ? 10.174 13.992 57.717 1.00 65.81 97 PRO A N 1
ATOM 801 C CA . PRO A 1 97 ? 9.958 14.499 59.062 1.00 65.81 97 PRO A CA 1
ATOM 802 C C . PRO A 1 97 ? 11.167 14.159 59.944 1.00 65.81 97 PRO A C 1
ATOM 804 O O . PRO A 1 97 ? 11.524 12.994 60.113 1.00 65.81 97 PRO A O 1
ATOM 807 N N . LEU A 1 98 ? 11.780 15.190 60.534 1.00 70.88 98 LEU A N 1
ATOM 808 C CA . LEU A 1 98 ? 12.826 15.043 61.550 1.00 70.88 98 LEU A CA 1
ATOM 809 C C . LEU A 1 98 ? 12.314 14.180 62.722 1.00 70.88 98 LEU A C 1
ATOM 811 O O . LEU A 1 98 ? 11.196 14.409 63.195 1.00 70.88 98 LEU A O 1
ATOM 815 N N . PRO A 1 99 ? 13.103 13.211 63.219 1.00 70.69 99 PRO A N 1
ATOM 816 C CA . PRO A 1 99 ? 12.708 12.417 64.373 1.00 70.69 99 PRO A CA 1
ATOM 817 C C . PRO A 1 99 ? 12.679 13.286 65.645 1.00 70.69 99 PRO A C 1
ATOM 819 O O . PRO A 1 99 ? 13.520 14.178 65.789 1.00 70.69 99 PRO A O 1
ATOM 822 N N . PRO A 1 100 ? 11.729 13.049 66.569 1.00 72.12 100 PRO A N 1
ATOM 823 C CA . PRO A 1 100 ? 11.634 13.814 67.806 1.00 72.12 100 PRO A CA 1
ATOM 824 C C . PRO A 1 100 ? 12.805 13.504 68.744 1.00 72.12 100 PRO A C 1
ATOM 826 O O . PRO A 1 100 ? 13.167 12.343 68.939 1.00 72.12 100 PRO A O 1
ATOM 829 N N . GLU A 1 101 ? 13.357 14.564 69.335 1.00 62.66 101 GLU A N 1
ATOM 830 C CA . GLU A 1 101 ? 14.335 14.494 70.420 1.00 62.66 101 GLU A CA 1
ATOM 831 C C . GLU A 1 101 ? 13.752 13.752 71.629 1.00 62.66 101 GLU A C 1
ATOM 833 O O . GLU A 1 101 ? 12.689 14.127 72.135 1.00 62.66 101 GLU A O 1
ATOM 838 N N . VAL A 1 102 ? 14.478 12.731 72.101 1.00 61.66 102 VAL A N 1
ATOM 839 C CA . VAL A 1 102 ? 14.399 12.192 73.467 1.00 61.66 102 VAL A CA 1
ATOM 840 C C . VAL A 1 102 ? 15.797 11.791 73.918 1.00 61.66 102 VAL A C 1
ATOM 842 O O . VAL A 1 102 ? 16.461 11.052 73.155 1.00 61.66 102 VAL A O 1
#

Radius of gyration: 29.71 Å; Cα contacts (8 Å, |Δi|>4): 39; chains: 1; bounding box: 38×29×125 Å

Foldseek 3Di:
DDPDPDDDDPPDDDDDDDDDDDDLVVVLVVLVVVCVVPVQDALVVSQVCCCPVVVDNDDSVSSNVSCVVVVSGPDPPPPPCVVVVPPPPPPPDDDDDDDDDD

Nearest PDB structures (foldseek):
  7asv-assembly1_A  TM=6.422E-01  e=6.399E+00  Homo sapiens
  1m8l-assembly1_A  TM=2.103E-01  e=5.010E+00  unclassified
  6lul-assembly1_A  TM=2.389E-01  e=8.689E+00  Saccharomyces cerevisiae S288C

Mean predicted aligned error: 14.65 Å